Protein AF-A0A9X8VDP8-F1 (afdb_monomer_lite)

Structure (mmCIF, N/CA/C/O backbone):
data_AF-A0A9X8VDP8-F1
#
_entry.id   AF-A0A9X8VDP8-F1
#
loop_
_atom_site.group_PDB
_atom_site.id
_atom_site.type_symbol
_atom_site.label_atom_id
_atom_site.label_alt_id
_atom_site.label_comp_id
_atom_site.label_asym_id
_atom_site.label_entity_id
_atom_site.label_seq_id
_atom_site.pdbx_PDB_ins_code
_atom_site.Cartn_x
_atom_site.Cartn_y
_atom_site.Cartn_z
_atom_site.occupancy
_atom_site.B_iso_or_equiv
_atom_site.auth_seq_id
_atom_site.auth_comp_id
_atom_site.auth_asym_id
_atom_site.auth_atom_id
_atom_site.pdbx_PDB_model_num
ATOM 1 N N . MET A 1 1 ? 3.683 13.982 -26.856 1.00 38.34 1 MET A N 1
ATOM 2 C CA . MET A 1 1 ? 4.360 12.725 -26.466 1.00 38.34 1 MET A CA 1
ATOM 3 C C . MET A 1 1 ? 5.065 12.963 -25.138 1.00 38.34 1 MET A C 1
ATOM 5 O O . MET A 1 1 ? 6.058 13.679 -25.120 1.00 38.34 1 MET A O 1
ATOM 9 N N . ASN A 1 2 ? 4.521 12.460 -24.026 1.00 52.06 2 ASN A N 1
ATOM 10 C CA . ASN A 1 2 ? 5.158 12.594 -22.711 1.00 52.06 2 ASN A CA 1
ATOM 11 C C . ASN A 1 2 ? 6.402 11.703 -22.674 1.00 52.06 2 ASN A C 1
ATOM 13 O O . ASN A 1 2 ? 6.270 10.482 -22.663 1.00 52.06 2 ASN A O 1
ATOM 17 N N . ARG A 1 3 ? 7.599 12.303 -22.682 1.00 64.88 3 ARG A N 1
ATOM 18 C CA . ARG A 1 3 ? 8.831 11.569 -22.369 1.00 64.88 3 ARG A CA 1
ATOM 19 C C . ARG A 1 3 ? 8.721 11.096 -20.921 1.00 64.88 3 ARG A C 1
ATOM 21 O O . ARG A 1 3 ? 8.549 11.916 -20.021 1.00 64.88 3 ARG A O 1
ATOM 28 N N . SER A 1 4 ? 8.767 9.783 -20.719 1.00 70.69 4 SER A N 1
ATOM 29 C CA . SER A 1 4 ? 8.951 9.177 -19.402 1.00 70.69 4 SER A CA 1
ATOM 30 C C . SER A 1 4 ? 10.174 9.813 -18.743 1.00 70.69 4 SER A C 1
ATOM 32 O O . SER A 1 4 ? 11.225 9.936 -19.375 1.00 70.69 4 SER A O 1
ATOM 34 N N . GLN A 1 5 ? 10.013 10.289 -17.507 1.00 76.69 5 GLN A N 1
ATOM 35 C CA . GLN A 1 5 ? 11.117 10.891 -16.766 1.00 76.69 5 GLN A CA 1
ATOM 36 C C . GLN A 1 5 ? 12.209 9.838 -16.551 1.00 76.69 5 GLN A C 1
ATOM 38 O O . GLN A 1 5 ? 11.870 8.689 -16.251 1.00 76.69 5 GLN A O 1
ATOM 43 N N . PRO A 1 6 ? 13.495 10.193 -16.721 1.00 80.69 6 PRO A N 1
ATOM 44 C CA . PRO A 1 6 ? 14.580 9.260 -16.476 1.00 80.69 6 PRO A CA 1
ATOM 45 C C . PRO A 1 6 ? 14.538 8.838 -15.008 1.00 80.69 6 PRO A C 1
ATOM 47 O O . PRO A 1 6 ? 14.609 9.668 -14.103 1.00 80.69 6 PRO A O 1
ATOM 50 N N . SER A 1 7 ? 14.375 7.538 -14.791 1.00 83.81 7 SER A N 1
ATOM 51 C CA . SER A 1 7 ? 14.348 6.920 -13.474 1.00 83.81 7 SER A CA 1
ATOM 52 C C . SER A 1 7 ? 15.617 6.088 -13.304 1.00 83.81 7 SER A C 1
ATOM 54 O O . SER A 1 7 ? 15.991 5.381 -14.241 1.00 83.81 7 SER A O 1
ATOM 56 N N . PRO A 1 8 ? 16.287 6.135 -12.140 1.00 91.88 8 PRO A N 1
ATOM 57 C CA . PRO A 1 8 ? 17.427 5.264 -11.868 1.00 91.88 8 PRO A CA 1
ATOM 58 C C . PRO A 1 8 ? 17.009 3.801 -11.643 1.00 91.88 8 PRO A C 1
ATOM 60 O O . PRO A 1 8 ? 17.874 2.941 -11.503 1.00 91.88 8 PRO A O 1
ATOM 63 N N . VAL A 1 9 ? 15.702 3.514 -11.577 1.00 89.44 9 VAL A N 1
ATOM 64 C CA . VAL A 1 9 ? 15.156 2.166 -11.387 1.00 89.44 9 VAL A CA 1
ATOM 65 C C . VAL A 1 9 ? 14.510 1.634 -12.664 1.00 89.44 9 VAL A C 1
ATOM 67 O O . VAL A 1 9 ? 13.944 2.395 -13.447 1.00 89.44 9 VAL A O 1
ATOM 70 N N . THR A 1 10 ? 14.603 0.317 -12.849 1.00 91.25 10 THR A N 1
ATOM 71 C CA . THR A 1 10 ? 14.160 -0.387 -14.062 1.00 91.25 10 THR A CA 1
ATOM 72 C C . THR A 1 10 ? 12.643 -0.509 -14.174 1.00 91.25 10 THR A C 1
ATOM 74 O O . THR A 1 10 ? 12.126 -0.408 -15.280 1.00 91.25 10 THR A O 1
ATOM 77 N N . PHE A 1 11 ? 11.947 -0.718 -13.054 1.00 90.12 11 PHE A N 1
ATOM 78 C CA . PHE A 1 11 ? 10.495 -0.897 -13.033 1.00 90.12 11 PHE A CA 1
ATOM 79 C C . PHE A 1 11 ? 9.771 0.423 -12.775 1.00 90.12 11 PHE A C 1
ATOM 81 O O . PHE A 1 11 ? 10.212 1.239 -11.957 1.00 90.12 11 PHE A O 1
ATOM 88 N N . ASP A 1 12 ? 8.640 0.615 -13.445 1.00 90.31 12 ASP A N 1
ATOM 89 C CA . ASP A 1 12 ? 7.757 1.759 -13.271 1.00 90.31 12 ASP A CA 1
ATOM 90 C C . ASP A 1 12 ? 6.352 1.344 -12.790 1.00 90.31 12 ASP A C 1
ATOM 92 O O . ASP A 1 12 ? 6.086 0.204 -12.413 1.00 90.31 12 ASP A O 1
ATOM 96 N N . LYS A 1 13 ? 5.426 2.307 -12.737 1.00 89.44 13 LYS A N 1
ATOM 97 C CA . LYS A 1 13 ? 4.049 2.065 -12.273 1.00 89.44 13 LYS A CA 1
ATOM 98 C C . LYS A 1 13 ? 3.230 1.156 -13.197 1.00 89.44 13 LYS A C 1
ATOM 100 O O . LYS A 1 13 ? 2.158 0.735 -12.785 1.00 89.44 13 LYS A O 1
ATOM 105 N N . LYS A 1 14 ? 3.655 0.931 -14.439 1.00 90.25 14 LYS A N 1
ATOM 106 C CA . LYS A 1 14 ? 2.992 0.022 -15.382 1.00 90.25 14 LYS A CA 1
ATOM 107 C C . LYS A 1 14 ? 3.398 -1.427 -15.138 1.00 90.25 14 LYS A C 1
ATOM 109 O O . LYS A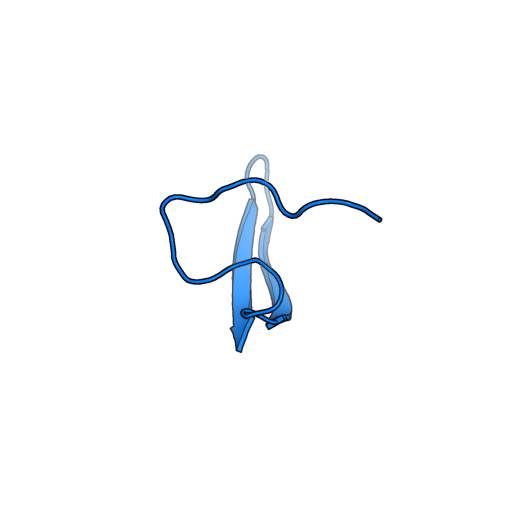 1 14 ? 2.641 -2.314 -15.506 1.00 90.25 14 LYS A O 1
ATOM 114 N N . ASP A 1 15 ? 4.551 -1.644 -14.510 1.00 92.38 15 ASP A N 1
ATOM 115 C CA . ASP A 1 15 ? 5.063 -2.976 -14.184 1.00 92.38 15 ASP A CA 1
ATOM 116 C C . ASP A 1 15 ? 4.444 -3.562 -12.902 1.00 92.38 15 ASP A C 1
ATOM 118 O O . ASP A 1 15 ? 4.751 -4.692 -12.539 1.00 92.38 15 ASP A O 1
ATOM 122 N N . VAL A 1 16 ? 3.591 -2.802 -12.200 1.00 93.44 16 VAL A N 1
ATOM 123 C CA . VAL A 1 16 ? 2.927 -3.228 -10.960 1.00 93.44 16 VAL A CA 1
ATOM 124 C C . VAL A 1 16 ? 1.443 -2.886 -11.016 1.00 93.44 16 VAL A C 1
ATOM 126 O O . VAL A 1 16 ? 1.063 -1.722 -11.161 1.00 93.44 16 VAL A O 1
ATOM 129 N N . GLU A 1 17 ? 0.585 -3.881 -10.809 1.00 95.31 17 GLU A N 1
ATOM 130 C CA . GLU A 1 17 ? -0.866 -3.710 -10.770 1.00 95.31 17 GLU A CA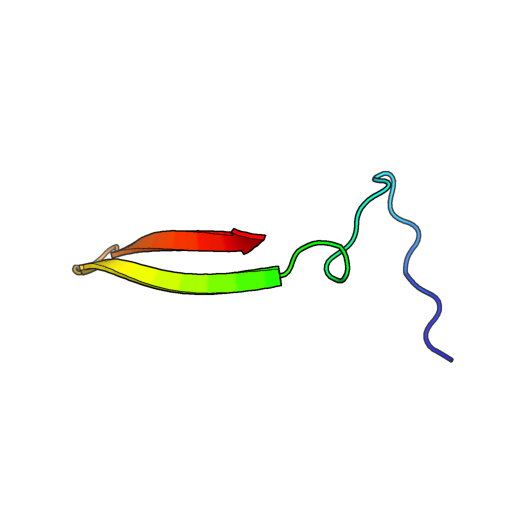 1
ATOM 131 C C . GLU A 1 17 ? -1.379 -3.797 -9.328 1.00 95.31 17 GLU A C 1
ATOM 133 O O . GLU A 1 17 ? -1.234 -4.819 -8.659 1.00 95.31 17 GLU A O 1
ATOM 138 N N . ILE A 1 18 ? -2.033 -2.742 -8.827 1.00 94.81 18 ILE A N 1
ATOM 139 C CA . ILE A 1 18 ? -2.719 -2.803 -7.527 1.00 94.81 18 ILE A CA 1
ATOM 140 C C . ILE A 1 18 ? -4.050 -3.531 -7.718 1.00 94.81 18 ILE A C 1
ATOM 142 O O . ILE A 1 18 ? -4.970 -3.008 -8.341 1.00 94.81 18 ILE A O 1
ATOM 146 N N . ILE A 1 19 ? -4.157 -4.721 -7.135 1.00 96.25 19 ILE A N 1
ATOM 147 C CA . ILE A 1 19 ? -5.330 -5.594 -7.240 1.00 96.25 19 ILE A CA 1
ATOM 148 C C . ILE A 1 19 ? -6.404 -5.162 -6.244 1.00 96.25 19 ILE A C 1
ATOM 150 O O . ILE A 1 19 ? -7.585 -5.090 -6.574 1.00 96.25 19 ILE A O 1
ATOM 154 N N . ALA A 1 20 ? -5.996 -4.911 -4.999 1.00 95.31 20 ALA A N 1
ATOM 155 C CA . ALA A 1 20 ? -6.915 -4.585 -3.921 1.00 95.31 20 ALA A CA 1
ATOM 156 C C . ALA A 1 20 ? -6.250 -3.728 -2.845 1.00 95.31 20 ALA A C 1
ATOM 158 O O . ALA A 1 20 ? -5.039 -3.797 -2.607 1.00 95.31 20 ALA A O 1
ATOM 159 N N . ARG A 1 21 ? -7.085 -2.945 -2.163 1.00 96.56 21 ARG A N 1
ATOM 160 C CA . ARG A 1 21 ? -6.725 -2.182 -0.974 1.00 96.56 21 ARG A CA 1
ATOM 161 C C . ARG A 1 21 ? -7.800 -2.393 0.078 1.00 96.56 21 ARG A C 1
ATOM 163 O O . ARG A 1 21 ? -8.955 -2.039 -0.139 1.00 96.56 21 ARG A O 1
ATOM 170 N N . GLU A 1 22 ? -7.401 -2.925 1.220 1.00 97.69 22 GLU A N 1
ATOM 171 C CA . GLU A 1 22 ? -8.304 -3.269 2.315 1.00 97.69 22 GLU A CA 1
ATOM 172 C C . GLU A 1 22 ? -7.861 -2.536 3.586 1.00 97.69 22 GLU A C 1
ATOM 174 O O . GLU A 1 22 ? -6.670 -2.469 3.895 1.00 97.69 22 GLU A O 1
ATOM 179 N N . THR A 1 23 ? -8.800 -1.951 4.332 1.00 97.38 23 THR A N 1
ATOM 180 C CA . THR A 1 23 ? -8.488 -1.302 5.614 1.00 97.38 23 THR A CA 1
ATOM 181 C C . THR A 1 23 ? -8.553 -2.336 6.730 1.00 97.38 23 THR A C 1
ATOM 183 O O . THR A 1 23 ? -9.628 -2.831 7.051 1.00 97.38 23 THR A O 1
ATOM 186 N N . LEU A 1 24 ? -7.405 -2.639 7.334 1.00 97.56 24 LEU A N 1
ATOM 187 C CA . LEU A 1 24 ? -7.299 -3.588 8.445 1.00 97.56 24 LEU A CA 1
ATOM 188 C C . LEU A 1 24 ? -7.602 -2.933 9.795 1.00 97.56 24 LEU A C 1
ATOM 190 O O . LEU A 1 24 ? -8.137 -3.571 10.694 1.00 97.56 24 LEU A O 1
ATOM 194 N N . TYR A 1 25 ? -7.260 -1.652 9.941 1.00 97.94 25 TYR A N 1
ATOM 195 C CA . TYR A 1 25 ? -7.568 -0.864 11.130 1.00 97.94 25 TYR A CA 1
ATOM 196 C C . TYR A 1 25 ? -7.907 0.568 10.734 1.00 97.94 25 TYR A C 1
ATOM 198 O O . TYR A 1 25 ? -7.210 1.159 9.905 1.00 97.94 25 TYR A O 1
ATOM 206 N N . ARG A 1 26 ? -8.955 1.134 11.344 1.00 96.94 26 ARG A N 1
ATOM 207 C CA . ARG A 1 26 ? -9.431 2.492 11.066 1.00 96.94 26 ARG A CA 1
ATOM 208 C C . ARG A 1 26 ? -9.592 3.282 12.365 1.00 96.94 26 ARG A C 1
ATOM 210 O O . ARG A 1 26 ? -10.513 3.032 13.134 1.00 96.94 26 ARG A O 1
ATOM 217 N N . GLY A 1 27 ? -8.709 4.254 12.571 1.00 95.50 27 GLY A N 1
ATOM 218 C CA . GLY A 1 27 ? -8.773 5.247 13.644 1.00 95.50 27 GLY A CA 1
ATOM 219 C C . GLY A 1 27 ? -8.181 6.577 13.176 1.00 95.50 27 GLY A C 1
ATOM 220 O O . GLY A 1 27 ? -8.240 6.888 11.986 1.00 95.50 27 GLY A O 1
ATOM 221 N N . PHE A 1 28 ? -7.570 7.341 14.090 1.00 96.88 28 PHE A N 1
ATOM 222 C CA . PHE A 1 28 ? -6.819 8.555 13.729 1.00 96.88 28 PHE A CA 1
ATOM 223 C C . PHE A 1 28 ? -5.745 8.266 12.667 1.00 96.88 28 PHE A C 1
ATOM 225 O O . PHE A 1 28 ? -5.605 9.000 11.694 1.00 96.88 28 PHE A O 1
ATOM 232 N N . PHE A 1 29 ? -5.066 7.124 12.802 1.00 96.88 29 PHE A N 1
ATOM 233 C CA . PHE A 1 29 ? -4.308 6.504 11.722 1.00 96.88 29 PHE A CA 1
ATOM 234 C C . 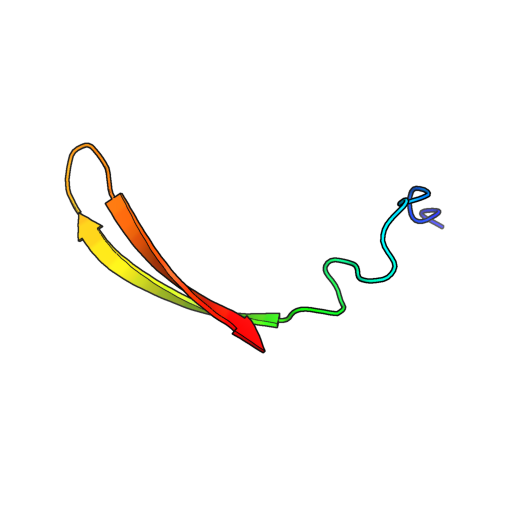PHE A 1 29 ? -5.014 5.249 11.221 1.00 96.88 29 PHE A C 1
ATOM 236 O O . PHE A 1 29 ? -5.780 4.609 11.946 1.00 96.88 29 PHE A O 1
ATOM 243 N N . SER A 1 30 ? -4.746 4.896 9.966 1.00 96.50 30 SER A N 1
ATOM 244 C CA . SER A 1 30 ? -5.296 3.695 9.342 1.00 96.50 30 SER A CA 1
ATOM 245 C C . SER A 1 30 ? -4.188 2.758 8.896 1.00 96.50 30 SER A C 1
ATOM 247 O O . SER A 1 30 ? -3.216 3.191 8.275 1.00 96.50 30 SER A O 1
ATOM 249 N N . LEU A 1 31 ? -4.384 1.469 9.151 1.00 98.00 31 LEU A N 1
ATOM 250 C CA . LEU A 1 31 ? -3.570 0.408 8.578 1.00 98.00 31 LEU A CA 1
ATOM 251 C C . LEU A 1 31 ? -4.287 -0.130 7.342 1.00 98.00 31 LEU A C 1
ATOM 253 O O . LEU A 1 31 ? -5.421 -0.601 7.439 1.00 98.00 31 LEU A O 1
ATOM 257 N N . ASN A 1 32 ? -3.631 -0.054 6.186 1.00 97.81 32 ASN A N 1
ATOM 258 C CA . ASN A 1 32 ? -4.177 -0.546 4.927 1.00 97.81 32 ASN A C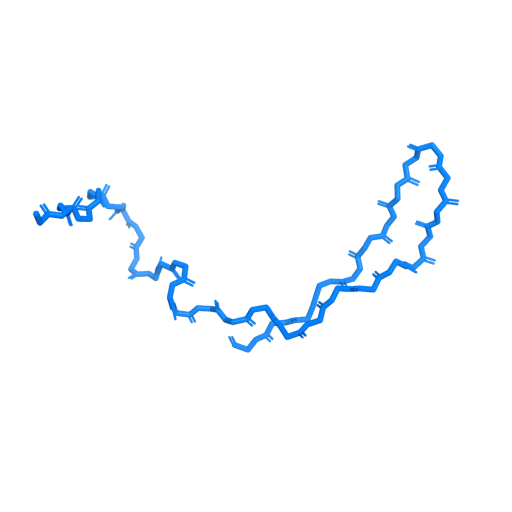A 1
ATOM 259 C C . ASN A 1 32 ? -3.293 -1.658 4.368 1.00 97.81 32 ASN A C 1
ATOM 261 O O . ASN A 1 32 ? -2.088 -1.470 4.214 1.00 97.81 32 ASN A O 1
ATOM 265 N N . LEU A 1 33 ? -3.914 -2.780 4.024 1.00 97.50 33 LEU A N 1
ATOM 266 C CA . LEU A 1 33 ? -3.301 -3.859 3.273 1.00 97.50 33 LEU A CA 1
ATOM 267 C C . LEU A 1 33 ? -3.424 -3.559 1.782 1.00 97.50 33 LEU A C 1
ATOM 269 O O . LEU A 1 33 ? -4.529 -3.377 1.271 1.00 97.50 33 LEU A O 1
ATOM 273 N N . TYR A 1 34 ? -2.291 -3.525 1.090 1.00 97.62 34 TYR A N 1
ATOM 274 C CA . TYR A 1 34 ? -2.236 -3.440 -0.365 1.00 97.62 34 TYR A CA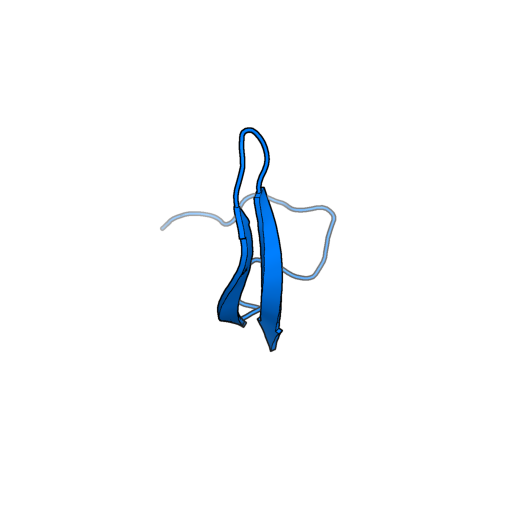 1
ATOM 275 C C . TYR A 1 34 ? -1.863 -4.802 -0.926 1.00 97.62 34 TYR A C 1
ATOM 277 O O . TYR A 1 34 ? -0.907 -5.427 -0.472 1.00 97.62 34 TYR A O 1
ATOM 285 N N . ARG A 1 35 ? -2.611 -5.243 -1.931 1.00 96.94 35 ARG A N 1
ATOM 286 C CA . ARG A 1 35 ? -2.345 -6.471 -2.678 1.00 96.94 35 ARG A CA 1
ATOM 287 C C . ARG A 1 35 ? -2.032 -6.069 -4.112 1.00 96.94 35 ARG A C 1
ATOM 289 O O 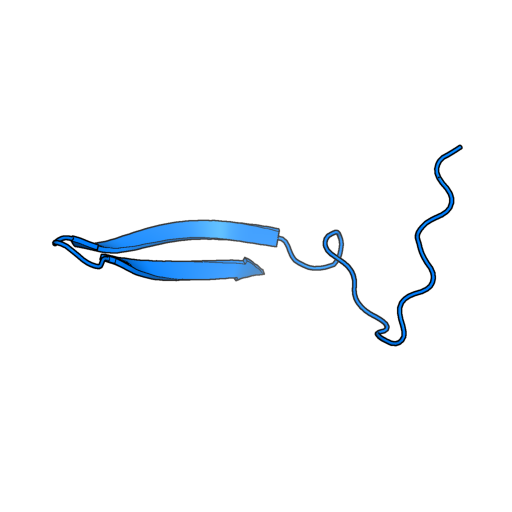. ARG A 1 35 ? -2.826 -5.355 -4.722 1.00 96.94 35 ARG A O 1
ATOM 296 N N . PHE A 1 36 ? -0.883 -6.494 -4.623 1.00 96.38 36 PHE A N 1
ATOM 297 C CA . PHE A 1 36 ? -0.394 -6.152 -5.957 1.00 96.38 36 PHE A CA 1
ATOM 298 C C . PHE A 1 36 ? 0.080 -7.403 -6.710 1.00 96.38 36 PHE A C 1
ATOM 300 O O . PHE A 1 36 ? 0.389 -8.413 -6.071 1.00 96.38 36 PHE A O 1
ATOM 307 N N . ARG A 1 37 ? 0.073 -7.337 -8.044 1.00 89.25 37 ARG A N 1
ATOM 308 C CA . ARG A 1 37 ? 0.592 -8.345 -8.979 1.00 89.25 37 ARG A CA 1
ATOM 309 C C . ARG A 1 37 ? 1.647 -7.715 -9.873 1.00 89.25 37 ARG A C 1
ATOM 311 O O . ARG A 1 37 ? 1.464 -6.525 -10.217 1.00 89.25 37 ARG A O 1
#

pLDDT: mean 89.48, std 13.12, range [38.34, 98.0]

Radius of gyration: 14.97 Å; chains: 1; bounding box: 27×21×40 Å

Foldseek 3Di:
DDDDDDDPDDDDPVNKAFPDKDWPDDDPDTDIDTDID

Sequence (37 aa):
MNRSQPSPVTFDKKDVEIIARETLYRGFFSLNLYRFR

Secondary structure (DSSP, 8-state):
--PPPP-SSS--TTS--EEEEEEEEESSSEEEEEEE-

Organism: Serratia marcescens (NCBI:txid615)